Protein AF-A0A1Y1Q1U5-F1 (afdb_monomer)

Foldseek 3Di:
DFFWEQDPVQGIKTQFLDDPDDDDDFPLPDPNGFHWDADPQFWIATWIQGPRQGIKTQDDPPKHWGADPVFQWIAIWIATPRPGTDTAADDVVGWIWGFDDPPDPDDPDDDDDDDDDPHGYGDTDDD

Radius of gyration: 13.88 Å; Cα contacts (8 Å, |Δi|>4): 271; chains: 1; bounding box: 37×32×37 Å

Mean predicted aligned error: 9.1 Å

Solvent-accessible surface area (backbone atoms only — not comparable to full-atom values): 7419 Å² total; per-residue (Å²): 67,62,36,40,40,53,42,95,92,54,43,58,32,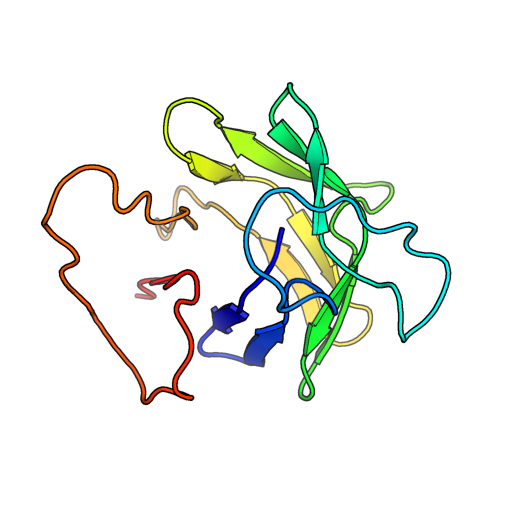36,30,24,64,61,85,82,74,81,93,57,78,55,81,52,82,45,97,80,36,30,10,32,32,66,49,97,84,17,48,36,30,45,31,29,43,20,96,74,46,42,57,31,32,24,55,40,99,91,53,26,27,36,30,41,86,88,76,33,39,30,34,46,27,28,40,20,92,72,74,42,77,44,72,32,45,42,86,77,80,60,38,54,36,42,59,71,70,81,87,56,98,71,85,86,80,82,77,79,90,81,73,100,60,100,43,49,64,39,67,70,68,80,134

pLDDT: mean 74.79, std 19.91, range [25.09, 95.69]

Structure (mmCIF, N/CA/C/O backbone):
data_AF-A0A1Y1Q1U5-F1
#
_entry.id   AF-A0A1Y1Q1U5-F1
#
loop_
_atom_site.group_PDB
_atom_site.id
_atom_site.type_symbol
_atom_site.label_atom_id
_atom_site.label_alt_id
_atom_site.label_comp_id
_atom_site.label_asym_id
_atom_site.label_entity_id
_atom_site.label_seq_id
_atom_site.pdbx_PDB_ins_code
_atom_site.Cartn_x
_atom_site.Cartn_y
_atom_site.Cartn_z
_atom_site.occupancy
_atom_site.B_iso_or_equiv
_atom_site.auth_seq_id
_atom_site.auth_comp_id
_atom_site.auth_asym_id
_atom_site.auth_atom_id
_atom_site.pdbx_PDB_model_num
ATOM 1 N N . MET A 1 1 ? -3.913 0.094 -7.570 1.00 72.06 1 MET A N 1
ATOM 2 C CA . MET A 1 1 ? -4.439 1.190 -6.717 1.00 72.06 1 MET A CA 1
ATOM 3 C C . MET A 1 1 ? -3.742 2.495 -7.077 1.00 72.06 1 MET A C 1
ATOM 5 O O . MET A 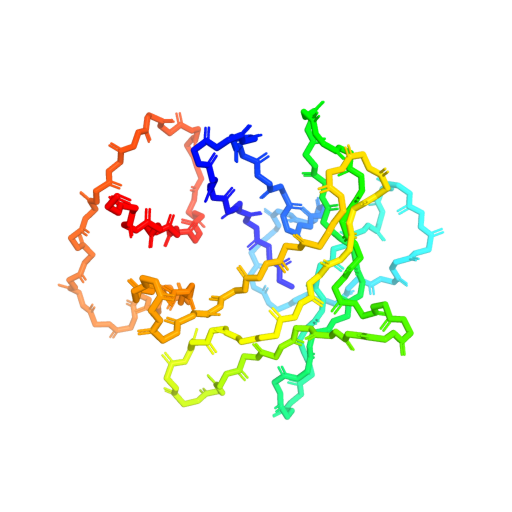1 1 ? -2.547 2.473 -7.302 1.00 72.06 1 MET A O 1
ATOM 9 N N . GLU A 1 2 ? -4.424 3.629 -7.135 1.00 75.25 2 GLU A N 1
ATOM 10 C CA . GLU A 1 2 ? -3.778 4.944 -7.302 1.00 75.25 2 GLU A CA 1
ATOM 11 C C . GLU A 1 2 ? -4.180 5.879 -6.154 1.00 75.25 2 GLU A C 1
ATOM 13 O O . GLU A 1 2 ? -5.089 5.562 -5.385 1.00 75.25 2 GLU A O 1
ATOM 18 N N . GLY A 1 3 ? -3.485 7.007 -6.012 1.00 74.56 3 GLY A N 1
ATOM 19 C CA . GLY A 1 3 ? -3.773 8.010 -4.985 1.00 74.56 3 GLY A CA 1
ATOM 20 C C . GLY A 1 3 ? -2.714 8.107 -3.889 1.00 74.56 3 GLY A C 1
ATOM 21 O O . GLY A 1 3 ? -1.589 7.616 -4.029 1.00 74.56 3 GLY A O 1
ATOM 22 N N . TYR A 1 4 ? -3.082 8.793 -2.809 1.00 74.38 4 TYR A N 1
ATOM 23 C CA . TYR A 1 4 ? -2.202 9.087 -1.685 1.00 74.38 4 TYR A CA 1
ATOM 24 C C . TYR A 1 4 ? -2.833 8.629 -0.368 1.00 74.38 4 TYR A C 1
ATOM 26 O O . TYR A 1 4 ? -4.047 8.556 -0.255 1.00 74.38 4 TYR A O 1
ATOM 34 N N . ALA A 1 5 ? -2.001 8.327 0.619 1.00 75.19 5 ALA A N 1
ATOM 35 C CA . ALA A 1 5 ? -2.365 8.163 2.019 1.00 75.19 5 ALA A CA 1
ATOM 36 C C . ALA A 1 5 ? -1.649 9.240 2.833 1.00 75.19 5 ALA A C 1
ATOM 38 O O . ALA A 1 5 ? -0.559 9.660 2.448 1.00 75.19 5 ALA A O 1
ATOM 39 N N . TRP A 1 6 ? -2.218 9.677 3.951 1.00 70.25 6 TRP A N 1
ATOM 40 C CA . TRP A 1 6 ? -1.541 10.599 4.858 1.00 70.25 6 TRP A CA 1
ATOM 41 C C . TRP A 1 6 ? -1.255 9.931 6.197 1.00 70.25 6 TRP A C 1
ATOM 43 O O . TRP A 1 6 ? -2.053 9.131 6.681 1.00 70.25 6 TRP A O 1
ATOM 53 N N . ALA A 1 7 ? -0.123 10.288 6.794 1.00 67.69 7 ALA A N 1
ATOM 54 C CA . ALA A 1 7 ? 0.163 10.026 8.193 1.00 67.69 7 ALA A CA 1
ATOM 55 C C . ALA A 1 7 ? 0.824 11.247 8.828 1.00 67.69 7 ALA A C 1
ATOM 57 O O . ALA A 1 7 ? 1.694 11.869 8.219 1.00 67.69 7 ALA A O 1
ATOM 58 N N . GLU A 1 8 ? 0.481 11.538 10.080 1.00 67.31 8 GLU A N 1
ATOM 59 C CA . GLU A 1 8 ? 1.034 12.670 10.838 1.00 67.31 8 GLU A CA 1
ATOM 60 C C . GLU A 1 8 ? 2.561 12.688 10.856 1.00 67.31 8 GLU A C 1
ATOM 62 O O . GLU A 1 8 ? 3.188 13.726 10.648 1.00 67.31 8 GLU A O 1
ATOM 67 N N . ASN A 1 9 ? 3.167 11.516 11.030 1.00 67.69 9 ASN A N 1
ATOM 68 C CA . ASN A 1 9 ? 4.601 11.406 11.278 1.00 67.69 9 ASN A CA 1
ATOM 69 C C . ASN A 1 9 ? 5.456 11.461 10.007 1.00 67.69 9 ASN A C 1
ATOM 71 O O . ASN A 1 9 ? 6.658 11.702 10.091 1.00 67.69 9 ASN A O 1
ATOM 75 N N . PHE A 1 10 ? 4.873 11.208 8.833 1.00 71.00 10 PHE A N 1
ATOM 76 C CA . PHE A 1 10 ? 5.634 11.124 7.583 1.00 71.00 10 PHE A CA 1
ATOM 77 C C . PHE A 1 10 ? 4.963 11.777 6.373 1.00 71.00 10 PHE A C 1
ATOM 79 O O . PHE A 1 10 ? 5.524 11.769 5.277 1.00 71.00 10 PHE A O 1
ATOM 86 N N . GLY A 1 11 ? 3.819 12.426 6.566 1.00 76.44 11 GLY A N 1
ATOM 87 C CA . GLY A 1 11 ? 3.092 13.141 5.530 1.00 76.44 11 GLY A CA 1
ATOM 88 C C . GLY A 1 11 ? 2.499 12.211 4.479 1.00 76.44 11 GLY A C 1
ATOM 89 O O . GLY A 1 11 ? 1.983 11.136 4.783 1.00 76.44 11 GLY A O 1
ATOM 90 N N . TRP A 1 12 ? 2.544 12.659 3.225 1.00 79.81 12 TRP A N 1
ATOM 91 C CA . TRP A 1 12 ? 1.928 11.953 2.111 1.00 79.81 12 TRP A CA 1
ATOM 92 C C . TRP A 1 12 ? 2.733 10.722 1.677 1.00 79.81 12 TRP A C 1
ATOM 94 O O . TRP A 1 12 ? 3.956 10.752 1.510 1.00 79.81 12 TRP A O 1
ATOM 104 N N . LEU A 1 13 ? 1.999 9.648 1.427 1.00 83.50 13 LEU A N 1
ATOM 105 C CA . LEU A 1 13 ? 2.447 8.386 0.873 1.00 83.50 13 LEU A CA 1
ATOM 106 C C . LEU A 1 13 ? 1.747 8.173 -0.468 1.00 83.50 13 LEU A C 1
ATOM 108 O O . LEU A 1 13 ? 0.531 8.038 -0.515 1.00 83.50 13 LEU A O 1
ATOM 112 N N . LYS A 1 14 ? 2.502 8.119 -1.560 1.00 87.81 14 LYS A N 1
ATOM 113 C CA . LYS A 1 14 ? 1.994 7.832 -2.901 1.00 87.81 14 LYS A CA 1
ATOM 114 C C . LYS A 1 14 ? 1.827 6.326 -3.086 1.00 87.81 14 LYS A C 1
ATOM 116 O O . LYS A 1 14 ? 2.806 5.582 -3.045 1.00 87.81 14 LYS A O 1
ATOM 121 N N . LEU A 1 15 ? 0.592 5.887 -3.316 1.00 86.38 15 LEU A N 1
ATOM 122 C CA . LEU A 1 15 ? 0.211 4.471 -3.388 1.00 86.38 15 LEU A CA 1
ATOM 123 C C . LEU A 1 15 ? 0.447 3.854 -4.770 1.00 86.38 15 LEU A C 1
ATOM 125 O O . LEU A 1 15 ? 0.316 2.645 -4.933 1.00 86.38 15 LEU A O 1
ATOM 129 N N . GLY A 1 16 ? 0.828 4.659 -5.758 1.00 87.94 16 GLY A N 1
ATOM 130 C CA . GLY A 1 16 ? 1.297 4.161 -7.038 1.00 87.94 16 GLY A CA 1
ATOM 131 C C . GLY A 1 16 ? 1.615 5.258 -8.042 1.00 87.94 16 GLY A C 1
ATOM 132 O O . GLY A 1 16 ? 1.276 6.426 -7.859 1.00 87.94 16 GLY A O 1
ATOM 133 N N . SER A 1 17 ? 2.341 4.871 -9.081 1.00 86.44 17 SER A N 1
ATOM 134 C CA . SER A 1 17 ? 2.872 5.742 -10.133 1.00 86.44 17 SER A CA 1
ATOM 135 C C . SER A 1 17 ? 1.832 6.147 -11.180 1.00 86.44 17 SER A C 1
ATOM 137 O O . SER A 1 17 ? 1.985 7.199 -11.801 1.00 86.44 17 SER A O 1
ATOM 139 N N . TYR A 1 18 ? 0.773 5.353 -11.340 1.00 81.69 18 TYR A N 1
ATOM 140 C CA . TYR A 1 18 ? -0.303 5.587 -12.295 1.00 81.69 18 TYR A CA 1
ATOM 141 C C . TYR A 1 18 ? -1.274 6.648 -11.765 1.00 81.69 18 TYR A C 1
ATOM 143 O O . TYR A 1 18 ? -1.572 6.685 -10.572 1.00 81.69 18 TYR A O 1
ATOM 151 N N . THR A 1 19 ? -1.732 7.529 -12.654 1.00 76.69 19 THR A N 1
ATOM 152 C CA . THR A 1 19 ? -2.667 8.626 -12.340 1.00 76.69 19 THR A CA 1
ATOM 153 C C . THR A 1 19 ? -3.783 8.744 -13.380 1.00 76.69 19 THR A C 1
ATOM 155 O O . THR A 1 19 ? -4.324 9.827 -13.595 1.00 76.69 19 THR A O 1
ATOM 158 N N . GLY A 1 20 ? -4.034 7.671 -14.133 1.00 70.06 20 GLY A N 1
ATOM 159 C CA . GLY A 1 20 ? -4.928 7.692 -15.289 1.00 70.06 20 GLY A CA 1
ATOM 160 C C . GLY A 1 20 ? -6.394 7.429 -14.957 1.00 70.06 20 GLY A C 1
ATOM 161 O O . GLY A 1 20 ? -7.223 7.531 -15.861 1.00 70.06 20 GLY A O 1
ATOM 162 N N . GLY A 1 21 ? -6.734 7.118 -13.702 1.00 67.50 21 GLY A N 1
ATOM 163 C CA . GLY A 1 21 ? -8.088 6.700 -13.362 1.00 67.50 21 GLY A CA 1
ATOM 164 C C . GLY A 1 21 ? -8.329 5.214 -13.628 1.00 67.50 21 GLY A C 1
ATOM 165 O O . GLY A 1 21 ? -7.795 4.620 -14.563 1.00 67.50 21 GLY A O 1
ATOM 166 N N . GLY A 1 22 ? -9.219 4.611 -12.844 1.00 66.12 22 GLY A N 1
ATOM 167 C CA . GLY A 1 22 ? -9.739 3.270 -13.114 1.00 66.12 22 GLY A CA 1
ATOM 168 C C . GLY A 1 22 ? -8.840 2.125 -12.646 1.00 66.12 22 GLY A C 1
ATOM 169 O O . GLY A 1 22 ? -7.950 2.285 -11.811 1.00 66.12 22 GLY A O 1
ATOM 170 N N . ASN A 1 23 ? -9.143 0.917 -13.127 1.00 70.62 23 ASN A N 1
ATOM 171 C CA . ASN A 1 23 ? -8.493 -0.289 -12.630 1.00 70.62 23 ASN A CA 1
ATOM 172 C C . ASN A 1 23 ? -7.099 -0.445 -13.249 1.00 70.62 23 ASN A C 1
ATOM 174 O O . ASN A 1 23 ? -6.961 -0.526 -14.469 1.00 70.62 23 ASN A O 1
ATOM 178 N N . HIS A 1 24 ? -6.076 -0.523 -12.402 1.00 79.88 24 HIS A N 1
ATOM 179 C CA . HIS A 1 24 ? -4.686 -0.642 -12.826 1.00 7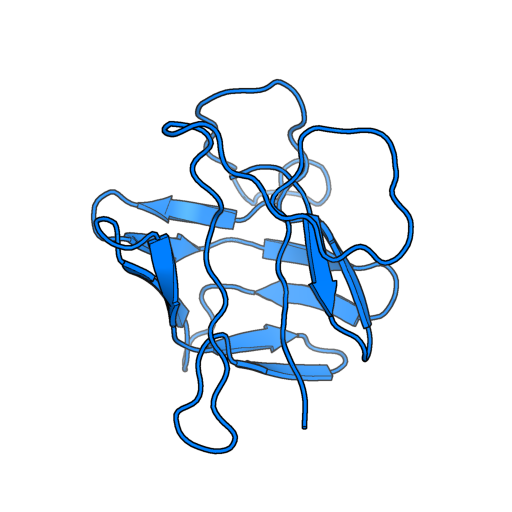9.88 24 HIS A CA 1
ATOM 180 C C . HIS A 1 24 ? -3.913 -1.606 -11.923 1.00 79.88 24 HIS A C 1
ATOM 182 O O . HIS A 1 24 ? -4.067 -1.582 -10.694 1.00 79.88 24 HIS A O 1
ATOM 188 N N . THR A 1 25 ? -3.053 -2.416 -12.543 1.00 87.31 25 THR A N 1
ATOM 189 C CA . THR A 1 25 ? -2.141 -3.350 -11.879 1.00 87.31 25 THR A CA 1
ATOM 190 C C . THR A 1 25 ? -0.708 -2.996 -12.250 1.00 87.31 25 THR A C 1
ATOM 192 O O . THR A 1 25 ? -0.359 -2.990 -13.427 1.00 87.31 25 THR A O 1
ATOM 195 N N . TYR A 1 26 ? 0.112 -2.737 -11.239 1.00 91.12 26 TYR A N 1
ATOM 196 C CA . TYR A 1 26 ? 1.521 -2.395 -11.399 1.00 91.12 26 TYR A CA 1
ATOM 197 C C . TYR A 1 26 ? 2.370 -3.637 -11.591 1.00 91.12 26 TYR A C 1
ATOM 199 O O . TYR A 1 26 ? 2.198 -4.623 -10.862 1.00 91.12 26 TYR A O 1
ATOM 207 N N . GLY A 1 27 ? 3.349 -3.553 -12.490 1.00 91.75 27 GLY A N 1
ATOM 208 C CA . GLY A 1 27 ? 4.366 -4.590 -12.623 1.00 91.75 27 GLY A CA 1
ATOM 209 C C . GLY A 1 27 ? 5.310 -4.625 -11.420 1.00 91.75 27 GLY A C 1
ATOM 210 O O . GLY A 1 27 ? 5.839 -5.688 -11.104 1.00 91.75 27 GLY A O 1
ATOM 211 N N . ASN A 1 28 ? 5.488 -3.496 -10.717 1.00 91.88 28 ASN A N 1
ATOM 212 C CA . ASN A 1 28 ? 6.459 -3.341 -9.624 1.00 91.88 28 ASN A CA 1
ATOM 213 C C . ASN A 1 28 ? 7.881 -3.740 -10.057 1.00 91.88 28 ASN A C 1
ATOM 215 O O . ASN A 1 28 ? 8.636 -4.345 -9.299 1.00 91.88 28 ASN A O 1
ATOM 219 N N . THR A 1 29 ? 8.239 -3.404 -11.300 1.00 89.00 29 THR A N 1
ATOM 220 C CA . THR A 1 29 ? 9.533 -3.758 -11.909 1.00 89.00 29 THR A CA 1
ATOM 221 C C . THR A 1 29 ? 10.546 -2.613 -11.895 1.00 89.00 29 THR A C 1
ATOM 223 O O . THR A 1 29 ? 11.732 -2.836 -12.135 1.00 89.00 29 THR A O 1
ATOM 226 N N . SER A 1 30 ? 10.106 -1.378 -11.624 1.00 88.69 30 SER A N 1
ATOM 227 C CA . SER A 1 30 ? 10.965 -0.191 -11.627 1.00 88.69 30 SER A CA 1
ATOM 228 C C . SER A 1 30 ? 10.387 0.954 -10.790 1.00 88.69 30 SER A C 1
ATOM 230 O O . SER A 1 30 ? 9.208 0.958 -10.441 1.00 88.69 30 SER A O 1
ATOM 232 N N . ALA A 1 31 ? 11.197 1.987 -10.539 1.00 85.31 31 ALA A N 1
ATOM 233 C CA . ALA A 1 31 ? 10.772 3.205 -9.840 1.00 85.31 31 ALA A CA 1
ATOM 234 C C . ALA A 1 31 ? 9.757 4.067 -10.623 1.00 85.31 31 ALA A C 1
ATOM 236 O O . ALA A 1 31 ? 9.231 5.036 -10.079 1.00 85.31 31 ALA A O 1
ATOM 237 N N . THR A 1 32 ? 9.473 3.740 -11.885 1.00 87.56 32 THR A N 1
ATOM 238 C CA . THR A 1 32 ? 8.443 4.399 -12.709 1.00 87.56 32 THR A CA 1
ATOM 239 C C . THR A 1 32 ? 7.191 3.542 -12.904 1.00 87.56 32 THR A C 1
ATOM 241 O O . THR A 1 32 ? 6.215 4.026 -13.460 1.00 87.56 32 THR A O 1
ATOM 244 N N . ASP A 1 33 ? 7.221 2.290 -12.444 1.00 89.50 33 ASP A N 1
ATOM 245 C CA . ASP A 1 33 ? 6.121 1.319 -12.471 1.00 89.50 33 ASP A CA 1
ATOM 246 C C . ASP A 1 33 ? 6.016 0.672 -11.083 1.00 89.50 33 ASP A C 1
ATOM 248 O O . ASP A 1 33 ? 6.217 -0.527 -10.900 1.00 89.50 33 ASP A O 1
ATOM 252 N N . TYR A 1 34 ? 5.789 1.510 -10.072 1.00 92.94 34 TYR A N 1
ATOM 253 C CA . TYR A 1 34 ? 5.521 1.069 -8.707 1.00 92.94 34 TYR A CA 1
ATOM 254 C C . TYR A 1 34 ? 4.074 1.339 -8.340 1.00 92.94 34 TYR A C 1
ATOM 256 O O . TYR A 1 34 ? 3.470 2.312 -8.805 1.00 92.94 34 TYR A O 1
ATOM 264 N N . GLY A 1 35 ? 3.565 0.529 -7.426 1.00 91.88 35 GLY A N 1
ATOM 265 C CA . GLY A 1 35 ? 2.337 0.828 -6.722 1.00 91.88 35 GLY A CA 1
ATOM 266 C C . GLY A 1 35 ? 1.773 -0.378 -5.999 1.00 91.88 35 GLY A C 1
ATOM 267 O O . GLY A 1 35 ? 2.194 -1.523 -6.195 1.00 91.88 35 GLY A O 1
ATOM 268 N N . VAL A 1 36 ? 0.781 -0.102 -5.164 1.00 91.38 36 VAL A N 1
ATOM 269 C CA . VAL A 1 36 ? 0.078 -1.115 -4.396 1.00 91.38 36 VAL A CA 1
ATOM 270 C C . VAL A 1 36 ? -0.970 -1.782 -5.285 1.00 91.38 36 VAL A C 1
ATOM 272 O O . VAL A 1 36 ? -1.869 -1.144 -5.850 1.00 91.38 36 VAL A O 1
ATOM 275 N N . ASN A 1 37 ? -0.847 -3.096 -5.408 1.00 91.44 37 ASN A N 1
ATOM 276 C CA . ASN A 1 37 ? -1.819 -3.973 -6.041 1.00 91.44 37 ASN A CA 1
ATOM 277 C C . ASN A 1 37 ? -2.686 -4.616 -4.964 1.00 91.44 37 ASN A C 1
ATOM 279 O O . ASN A 1 37 ? -2.160 -5.008 -3.927 1.00 91.44 37 ASN A O 1
ATOM 283 N N . ILE A 1 38 ? -3.982 -4.758 -5.236 1.00 89.00 38 ILE A N 1
ATOM 284 C CA . ILE A 1 38 ? -4.924 -5.497 -4.392 1.00 89.00 38 ILE A CA 1
ATOM 285 C C . ILE A 1 38 ? -5.474 -6.647 -5.236 1.00 89.00 38 ILE A C 1
ATOM 287 O O . ILE A 1 38 ? -5.945 -6.408 -6.350 1.00 89.00 38 ILE A O 1
ATOM 291 N N . ASP A 1 39 ? -5.383 -7.880 -4.741 1.00 89.44 39 ASP A N 1
ATOM 292 C CA . ASP A 1 39 ? -6.000 -9.035 -5.399 1.00 89.44 39 ASP A CA 1
ATOM 293 C C . ASP A 1 39 ? -7.495 -9.178 -5.053 1.00 89.44 39 ASP A C 1
ATOM 295 O O . ASP A 1 39 ? -8.033 -8.476 -4.199 1.00 89.44 39 ASP A O 1
ATOM 299 N N . ALA A 1 40 ? -8.194 -10.109 -5.707 1.00 87.88 40 ALA A N 1
ATOM 300 C CA . ALA A 1 40 ? -9.628 -10.318 -5.481 1.00 87.88 40 ALA A CA 1
ATOM 301 C C . ALA A 1 4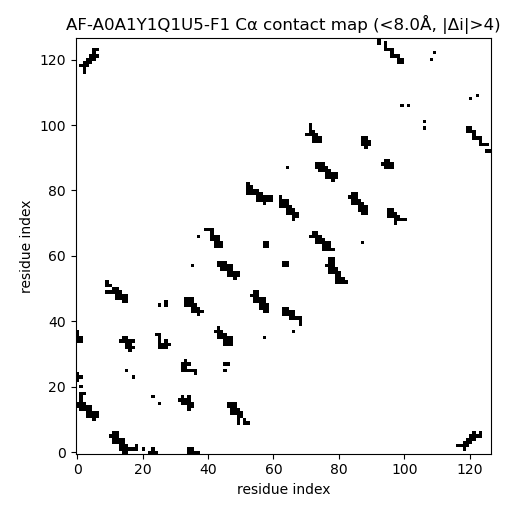0 ? -9.986 -10.780 -4.051 1.00 87.88 40 ALA A C 1
ATOM 303 O O . ALA A 1 40 ? -11.147 -10.700 -3.660 1.00 87.88 40 ALA A O 1
ATOM 304 N N . SER A 1 41 ? -9.010 -11.273 -3.283 1.00 88.75 41 SER A N 1
ATOM 305 C CA . SER A 1 41 ? -9.182 -11.664 -1.878 1.00 88.75 41 SER A CA 1
ATOM 306 C C . SER A 1 41 ? -8.845 -10.525 -0.911 1.00 88.75 41 SER A C 1
ATOM 308 O O . SER A 1 41 ? -8.975 -10.701 0.297 1.00 88.75 41 SER A O 1
ATOM 310 N N . GLY A 1 42 ? -8.418 -9.370 -1.428 1.00 89.62 42 GLY A N 1
ATOM 311 C CA . GLY A 1 42 ? -8.027 -8.223 -0.627 1.00 89.62 42 GLY A CA 1
ATOM 312 C C . GLY A 1 42 ? -6.567 -8.234 -0.180 1.00 89.62 42 GLY A C 1
ATOM 313 O O . GLY A 1 42 ? -6.194 -7.403 0.639 1.00 89.62 42 GLY A O 1
ATOM 314 N N . ASN A 1 43 ? -5.705 -9.124 -0.680 1.00 93.31 43 ASN A N 1
ATOM 315 C CA . ASN A 1 43 ? -4.290 -9.077 -0.304 1.00 93.31 43 ASN A CA 1
ATOM 316 C C . ASN A 1 43 ? -3.575 -7.949 -1.049 1.00 93.31 43 ASN A C 1
ATOM 318 O O . ASN A 1 43 ? -3.645 -7.864 -2.280 1.00 93.31 43 ASN A O 1
ATOM 322 N N . CYS A 1 44 ? -2.831 -7.126 -0.311 1.00 93.44 44 CYS A N 1
ATOM 323 C CA . CYS A 1 44 ? -2.008 -6.077 -0.890 1.00 93.44 44 CYS A CA 1
ATOM 324 C C . CYS A 1 44 ? -0.616 -6.604 -1.270 1.00 93.44 44 CYS A C 1
ATOM 326 O O . CYS A 1 44 ? -0.058 -7.516 -0.658 1.00 93.44 44 CYS A O 1
ATOM 328 N N . SER A 1 45 ? -0.024 -6.008 -2.299 1.00 94.75 45 SER A N 1
ATOM 329 C CA . SER A 1 45 ? 1.350 -6.274 -2.731 1.00 94.75 45 SER A CA 1
ATOM 330 C C . SER A 1 45 ? 1.948 -5.067 -3.442 1.00 94.75 45 SER A C 1
ATOM 332 O O . SER A 1 45 ? 1.228 -4.136 -3.788 1.00 94.75 45 SER A O 1
ATOM 334 N N . GLY A 1 46 ? 3.260 -5.090 -3.673 1.00 94.81 46 GLY A N 1
ATOM 335 C CA . GLY A 1 46 ? 3.973 -3.991 -4.314 1.00 94.81 46 GLY A CA 1
ATOM 336 C C . GLY A 1 46 ? 4.417 -2.922 -3.324 1.00 94.81 46 GLY A C 1
ATOM 337 O O . GLY A 1 46 ? 4.552 -3.182 -2.122 1.00 94.81 46 GLY A O 1
ATOM 338 N N . TYR A 1 47 ? 4.675 -1.729 -3.854 1.00 94.06 47 TYR A N 1
ATOM 339 C CA . TYR A 1 47 ? 5.356 -0.672 -3.118 1.00 94.06 47 TYR A CA 1
ATOM 340 C C . TYR A 1 47 ? 4.627 0.660 -3.202 1.00 94.06 47 TYR A C 1
ATOM 342 O O . TYR A 1 47 ? 4.121 1.043 -4.254 1.00 94.06 47 TYR A O 1
ATOM 350 N N . ALA A 1 48 ? 4.649 1.396 -2.100 1.00 91.44 48 ALA A N 1
ATOM 351 C CA . ALA A 1 48 ? 4.295 2.806 -2.059 1.00 91.44 48 ALA A CA 1
ATOM 352 C C . ALA A 1 48 ? 5.548 3.653 -1.786 1.00 91.44 48 ALA A C 1
ATOM 354 O O . ALA A 1 48 ? 6.568 3.137 -1.323 1.00 91.44 48 ALA A O 1
ATOM 355 N N . TRP A 1 49 ? 5.474 4.950 -2.076 1.00 91.06 49 TRP A N 1
ATOM 356 C CA . TRP A 1 49 ? 6.599 5.874 -1.938 1.00 91.06 49 TRP A CA 1
ATOM 357 C C . TRP A 1 49 ? 6.220 7.136 -1.168 1.00 91.06 49 TRP A C 1
ATOM 359 O O . TRP A 1 49 ? 5.228 7.788 -1.484 1.00 91.06 49 TRP A O 1
ATOM 369 N N . SER A 1 50 ? 7.051 7.539 -0.214 1.00 88.12 50 SER A N 1
ATOM 370 C CA . SER A 1 50 ? 6.988 8.859 0.413 1.00 88.12 50 SER A CA 1
ATOM 371 C C . SER A 1 50 ? 8.336 9.559 0.289 1.00 88.12 50 SER A C 1
ATOM 373 O O . SER A 1 50 ? 9.381 8.934 0.451 1.00 88.12 50 SER A O 1
ATOM 375 N N . SER A 1 51 ? 8.333 10.875 0.073 1.00 87.69 51 SER A N 1
ATOM 376 C CA . SER A 1 51 ? 9.566 11.673 0.094 1.00 87.69 51 SER A CA 1
ATOM 377 C C . SER A 1 51 ? 10.263 11.668 1.455 1.00 87.69 51 SER A C 1
ATOM 379 O O . SER A 1 51 ? 11.465 11.899 1.515 1.00 87.69 51 SER A O 1
ATOM 381 N N . ASN A 1 52 ? 9.516 11.414 2.534 1.00 84.12 52 ASN A N 1
ATOM 382 C CA . ASN A 1 52 ? 10.021 11.515 3.902 1.00 84.12 52 ASN A CA 1
ATOM 383 C C . ASN A 1 52 ? 10.527 10.173 4.440 1.00 84.12 52 ASN A C 1
ATOM 385 O O . ASN A 1 52 ? 11.448 10.150 5.250 1.00 84.12 52 ASN A O 1
ATOM 389 N N . VAL A 1 53 ? 9.933 9.058 3.998 1.00 85.06 53 VAL A N 1
ATOM 390 C CA . VAL A 1 53 ? 10.248 7.711 4.519 1.00 85.06 53 VAL A CA 1
ATOM 391 C C . VAL A 1 53 ? 10.657 6.710 3.443 1.00 85.06 53 VAL A C 1
ATOM 393 O O . VAL A 1 53 ? 11.013 5.578 3.750 1.00 85.06 53 VAL A O 1
ATOM 396 N N . GLY A 1 54 ? 10.692 7.126 2.182 1.00 91.81 54 GLY A N 1
ATOM 397 C CA . GLY A 1 54 ? 11.131 6.297 1.071 1.00 91.81 54 GLY A CA 1
ATOM 398 C C . GLY A 1 54 ? 10.128 5.207 0.693 1.00 91.81 54 GLY A C 1
ATOM 399 O O . GLY A 1 54 ? 8.913 5.421 0.720 1.00 91.81 54 GLY A O 1
ATOM 400 N N . TRP A 1 55 ? 10.656 4.049 0.291 1.00 93.56 55 TRP A N 1
ATOM 401 C CA . TRP A 1 55 ? 9.863 2.907 -0.157 1.00 93.56 55 TRP A CA 1
ATOM 402 C C . TRP A 1 55 ? 9.189 2.196 1.011 1.00 93.56 55 TRP A C 1
ATOM 404 O O . TRP A 1 55 ? 9.781 1.986 2.071 1.00 93.56 55 TRP A O 1
ATOM 414 N N . ILE A 1 56 ? 7.948 1.782 0.775 1.00 92.75 56 ILE A N 1
ATOM 415 C CA . ILE A 1 56 ? 7.127 1.042 1.725 1.00 92.75 56 ILE A CA 1
ATOM 416 C C . ILE A 1 56 ? 6.637 -0.222 1.030 1.00 92.75 56 ILE A C 1
ATOM 418 O O . ILE A 1 56 ? 5.909 -0.145 0.043 1.00 92.75 56 ILE A O 1
ATOM 422 N N . ASN A 1 57 ? 7.048 -1.381 1.534 1.00 94.62 57 ASN A N 1
ATOM 423 C CA . ASN A 1 57 ? 6.666 -2.694 1.031 1.00 94.62 57 ASN A CA 1
ATOM 424 C C . ASN A 1 57 ? 5.364 -3.159 1.696 1.00 94.62 57 ASN A C 1
ATOM 426 O O . ASN A 1 57 ? 5.324 -3.338 2.914 1.00 94.62 57 ASN A O 1
ATOM 430 N N . PHE A 1 58 ? 4.323 -3.400 0.895 1.00 94.50 58 PHE A N 1
ATOM 431 C CA . PHE A 1 58 ? 3.004 -3.848 1.363 1.00 94.50 58 PHE A CA 1
ATOM 432 C C . PHE A 1 58 ? 2.889 -5.372 1.525 1.00 94.50 58 PHE A C 1
ATOM 434 O O . PHE A 1 58 ? 1.892 -5.855 2.058 1.00 94.50 58 PHE A O 1
ATOM 441 N N . LYS A 1 59 ? 3.903 -6.134 1.092 1.00 95.69 59 LYS A N 1
ATOM 442 C CA . LYS A 1 59 ? 4.004 -7.589 1.272 1.00 95.69 59 LYS A CA 1
ATOM 443 C C . LYS A 1 59 ? 5.422 -8.009 1.703 1.00 95.69 59 LYS A C 1
ATOM 445 O O . LYS A 1 59 ? 6.127 -8.687 0.950 1.00 95.69 59 LYS A O 1
ATOM 450 N N . PRO A 1 60 ? 5.887 -7.585 2.892 1.00 93.88 60 PRO A N 1
ATOM 451 C CA . PRO A 1 60 ? 7.146 -8.060 3.456 1.00 93.88 60 PRO A CA 1
ATOM 452 C C . PRO A 1 60 ? 7.016 -9.510 3.949 1.00 93.88 60 PRO A C 1
ATOM 454 O O . PRO A 1 60 ? 5.920 -9.978 4.240 1.00 93.88 60 PRO A O 1
ATOM 457 N N . SER A 1 61 ? 8.136 -10.220 4.105 1.00 90.81 61 SER A N 1
ATOM 458 C CA . SER A 1 61 ? 8.137 -11.654 4.448 1.00 90.81 61 SER A CA 1
ATOM 459 C C . SER A 1 61 ? 7.456 -12.006 5.778 1.00 90.81 61 SER A C 1
ATOM 461 O O . SER A 1 61 ? 6.954 -13.113 5.917 1.00 90.81 61 SER A O 1
ATOM 463 N N . ASN A 1 62 ? 7.443 -11.082 6.744 1.00 87.88 62 ASN A N 1
ATOM 464 C CA . ASN A 1 62 ? 6.873 -11.282 8.086 1.00 87.88 62 ASN A CA 1
ATOM 465 C C . ASN A 1 62 ? 5.701 -10.332 8.369 1.00 87.88 62 ASN A C 1
ATOM 467 O O . ASN A 1 62 ? 5.468 -9.941 9.508 1.00 87.88 62 ASN A O 1
ATOM 471 N N . GLY A 1 63 ? 5.006 -9.907 7.321 1.00 90.75 63 GLY A N 1
ATOM 472 C CA . GLY A 1 63 ? 3.858 -9.027 7.433 1.00 90.75 63 GLY A CA 1
ATOM 473 C C . GLY A 1 63 ? 2.994 -9.154 6.193 1.00 90.75 63 GLY A C 1
ATOM 474 O O . GLY A 1 63 ? 2.884 -10.224 5.598 1.00 90.75 63 GLY A O 1
ATOM 475 N N . GLY A 1 64 ? 2.394 -8.046 5.799 1.00 94.00 64 GLY A N 1
ATOM 476 C CA . GLY A 1 64 ? 1.447 -8.008 4.705 1.00 94.00 64 GLY A CA 1
ATOM 477 C C . GLY A 1 64 ? 0.262 -7.158 5.097 1.00 94.00 64 GLY A C 1
ATOM 478 O O . GLY A 1 64 ? -0.238 -7.250 6.217 1.00 94.00 64 GLY A O 1
ATOM 479 N N . VAL A 1 65 ? -0.160 -6.325 4.160 1.00 93.31 65 VAL A N 1
ATOM 480 C CA . VAL A 1 65 ? -1.377 -5.541 4.296 1.00 93.31 65 VAL A CA 1
ATOM 481 C C . VAL A 1 65 ? -2.502 -6.277 3.578 1.00 93.31 65 VAL A C 1
ATOM 483 O O . VAL A 1 65 ? -2.305 -6.843 2.500 1.00 93.31 65 VAL A O 1
ATOM 486 N N . THR A 1 66 ? -3.687 -6.260 4.166 1.00 93.75 66 THR A N 1
ATOM 487 C CA . THR A 1 66 ? -4.916 -6.725 3.523 1.00 93.75 66 THR A CA 1
ATOM 488 C C . THR A 1 66 ? -5.952 -5.619 3.554 1.00 93.75 66 THR A C 1
ATOM 490 O O . THR A 1 66 ? -5.850 -4.691 4.353 1.00 93.75 66 THR A O 1
ATOM 493 N N . VAL A 1 67 ? -6.935 -5.703 2.670 1.00 89.69 67 VAL A N 1
ATOM 494 C CA . VAL A 1 67 ? -8.131 -4.876 2.681 1.00 89.69 67 VAL A CA 1
ATOM 495 C C . VAL A 1 67 ? -9.345 -5.788 2.691 1.00 89.69 67 VAL A C 1
ATOM 497 O O . VAL A 1 67 ? -9.445 -6.726 1.906 1.00 89.69 67 VAL A O 1
ATOM 500 N N . ASN A 1 68 ? -10.294 -5.518 3.574 1.00 87.31 68 ASN A N 1
ATOM 501 C CA . ASN A 1 68 ? -11.578 -6.191 3.548 1.00 87.31 68 ASN A CA 1
ATOM 502 C C . ASN A 1 68 ? -12.353 -5.697 2.312 1.00 87.31 68 ASN A C 1
ATOM 504 O O . ASN A 1 68 ? -12.683 -4.515 2.254 1.00 87.31 68 ASN A O 1
ATOM 508 N N . PRO A 1 69 ? -12.677 -6.552 1.327 1.00 81.25 69 PRO A N 1
ATOM 509 C CA . PRO A 1 69 ? -13.326 -6.108 0.091 1.00 81.25 69 PRO A CA 1
ATOM 510 C C . PRO A 1 69 ? -14.765 -5.610 0.304 1.00 81.25 69 PRO A C 1
ATOM 512 O O . PRO A 1 69 ? -15.309 -4.925 -0.558 1.00 81.25 69 PRO A O 1
ATOM 515 N N . THR A 1 70 ? -15.385 -5.940 1.441 1.00 82.88 70 THR A N 1
ATOM 516 C CA . THR A 1 70 ? -16.745 -5.515 1.795 1.00 82.88 70 THR A CA 1
ATOM 517 C C . THR A 1 70 ? -16.744 -4.172 2.515 1.00 82.88 70 THR A C 1
ATOM 519 O O . THR A 1 70 ? -17.569 -3.313 2.215 1.00 82.88 70 THR A O 1
ATOM 522 N N . THR A 1 71 ? -15.850 -3.990 3.492 1.00 80.12 71 THR A N 1
ATOM 523 C CA . THR A 1 71 ? -15.809 -2.764 4.308 1.00 80.12 71 THR A CA 1
ATOM 524 C C . THR A 1 71 ? -14.799 -1.746 3.797 1.00 80.12 71 THR A C 1
ATOM 526 O O . THR A 1 71 ? -14.885 -0.579 4.149 1.00 80.12 71 THR A O 1
ATOM 529 N N . GLY A 1 72 ? -13.833 -2.155 2.983 1.00 80.44 72 GLY A N 1
ATOM 530 C CA . GLY A 1 72 ? -12.715 -1.332 2.533 1.00 80.44 72 GLY A CA 1
ATOM 531 C C . GLY A 1 72 ? -11.678 -1.012 3.607 1.00 80.44 72 GLY A C 1
ATOM 532 O O . GLY A 1 72 ? -10.813 -0.169 3.374 1.00 80.44 72 GLY A O 1
ATOM 533 N N . GLN A 1 73 ? -11.772 -1.647 4.779 1.00 85.00 73 GLN A N 1
ATOM 534 C CA . GLN A 1 73 ? -10.839 -1.460 5.889 1.00 85.00 73 GLN A CA 1
ATOM 535 C C . GLN A 1 73 ? -9.545 -2.220 5.635 1.00 85.00 73 GLN A C 1
ATOM 537 O O . GLN A 1 73 ? -9.578 -3.389 5.255 1.00 85.00 73 GLN A O 1
ATOM 542 N N . PHE A 1 74 ? -8.422 -1.557 5.866 1.00 87.62 74 PHE A N 1
ATOM 543 C CA . PHE A 1 74 ? -7.096 -2.136 5.788 1.00 87.62 74 PHE A CA 1
ATOM 544 C C . PHE A 1 74 ? -6.678 -2.699 7.143 1.00 87.62 74 PHE A C 1
ATOM 546 O O . PHE A 1 74 ? -7.024 -2.147 8.184 1.00 87.62 74 PHE A O 1
ATOM 553 N N . ASP A 1 75 ? -5.890 -3.765 7.106 1.00 90.12 75 ASP A N 1
ATOM 554 C CA . ASP A 1 75 ? -5.298 -4.414 8.273 1.00 90.12 75 ASP A CA 1
ATOM 555 C C . ASP A 1 75 ? -3.885 -4.911 7.927 1.00 90.12 75 ASP A C 1
ATOM 557 O O . ASP A 1 75 ? -3.519 -5.036 6.753 1.00 90.12 75 ASP A O 1
ATOM 561 N N . GLY A 1 76 ? -3.090 -5.211 8.948 1.00 91.25 76 GLY A N 1
ATOM 562 C CA . GLY A 1 76 ? -1.757 -5.771 8.837 1.00 91.25 76 GLY A CA 1
ATOM 563 C C . GLY A 1 76 ? -0.652 -4.725 8.737 1.00 91.25 76 GLY A C 1
ATOM 564 O O . GLY A 1 76 ? -0.842 -3.532 8.997 1.00 91.25 76 GLY A O 1
ATOM 565 N N . TYR A 1 77 ? 0.543 -5.204 8.394 1.00 89.75 77 TYR A N 1
ATOM 566 C CA . TYR A 1 77 ? 1.783 -4.448 8.529 1.00 89.75 77 TYR A CA 1
ATOM 567 C C . TYR A 1 77 ? 2.525 -4.312 7.201 1.00 89.75 77 TYR A C 1
ATOM 569 O O . TYR A 1 77 ? 2.843 -5.309 6.546 1.00 89.75 77 TYR A O 1
ATOM 577 N N . ALA A 1 78 ? 2.880 -3.079 6.853 1.00 91.56 78 ALA A N 1
ATOM 578 C CA . ALA A 1 78 ? 3.853 -2.770 5.814 1.00 91.56 78 ALA A CA 1
ATOM 579 C C . ALA A 1 78 ? 5.230 -2.492 6.431 1.00 91.56 78 ALA A C 1
ATOM 581 O O . ALA A 1 78 ? 5.348 -2.175 7.615 1.00 91.56 78 ALA A O 1
ATOM 582 N N . TRP A 1 79 ? 6.278 -2.589 5.618 1.00 92.19 79 TRP A N 1
ATOM 583 C CA . TRP A 1 79 ? 7.652 -2.337 6.048 1.00 92.19 79 TRP A CA 1
ATOM 584 C C . TRP A 1 79 ? 8.277 -1.189 5.263 1.00 92.19 79 TRP A C 1
ATOM 586 O O . TRP A 1 79 ? 8.257 -1.198 4.033 1.00 92.19 79 TRP A O 1
ATOM 596 N N . SER A 1 80 ? 8.887 -0.245 5.970 1.00 89.69 80 SER A N 1
ATOM 597 C CA . SER A 1 80 ? 9.801 0.750 5.414 1.00 89.69 80 SER A CA 1
ATOM 598 C C . SER A 1 80 ? 11.190 0.544 6.001 1.00 89.69 80 SER A C 1
ATOM 600 O O . SER A 1 80 ? 11.338 0.361 7.206 1.00 89.69 80 SER A O 1
ATOM 602 N N . GLU A 1 81 ? 12.225 0.648 5.174 1.00 87.81 81 GLU A N 1
ATOM 603 C CA . GLU A 1 81 ? 13.611 0.588 5.656 1.00 87.81 81 GLU A CA 1
ATOM 604 C C . GLU A 1 81 ? 13.978 1.782 6.551 1.00 87.81 81 GLU A C 1
ATOM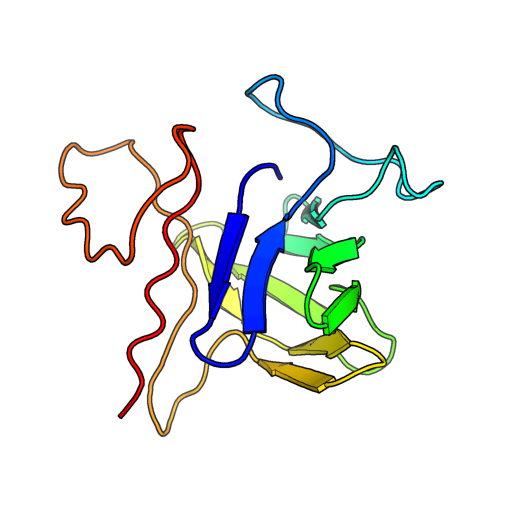 606 O O . GLU A 1 81 ? 14.846 1.654 7.410 1.00 87.81 81 GLU A O 1
ATOM 611 N N . ASN A 1 82 ? 13.293 2.920 6.393 1.00 85.94 82 ASN A N 1
ATOM 612 C CA . ASN A 1 82 ? 13.634 4.160 7.092 1.00 85.94 82 ASN A CA 1
ATOM 613 C C . ASN A 1 82 ? 12.844 4.373 8.389 1.00 85.94 82 ASN A C 1
ATOM 615 O O . ASN A 1 82 ? 13.321 5.082 9.272 1.00 85.94 82 ASN A O 1
ATOM 619 N N . VAL A 1 83 ? 11.642 3.796 8.511 1.00 83.56 83 VAL A N 1
ATOM 620 C CA . VAL A 1 83 ? 10.780 3.965 9.705 1.00 83.56 83 VAL A CA 1
ATOM 621 C C . VAL A 1 83 ? 10.307 2.658 10.334 1.00 83.56 83 VAL A C 1
ATOM 623 O O . VAL A 1 83 ? 9.690 2.675 11.395 1.00 83.56 83 VAL A O 1
ATOM 626 N N . GLY A 1 84 ? 10.620 1.518 9.720 1.00 88.12 84 GLY A N 1
ATOM 627 C CA . GLY A 1 84 ? 10.242 0.202 10.214 1.00 88.12 84 GLY A CA 1
ATOM 628 C C . GLY A 1 84 ? 8.798 -0.175 9.890 1.00 88.12 84 GLY A C 1
ATOM 629 O O . GLY A 1 84 ? 8.295 0.081 8.793 1.00 88.12 84 GLY A O 1
ATOM 630 N N . TRP A 1 85 ? 8.150 -0.854 10.839 1.00 87.50 85 TRP A N 1
ATOM 631 C CA . TRP A 1 85 ? 6.803 -1.395 10.671 1.00 87.50 85 TRP A CA 1
ATOM 632 C C . TRP A 1 85 ? 5.736 -0.301 10.711 1.00 87.50 85 TRP A C 1
ATOM 634 O O . TRP A 1 85 ? 5.676 0.496 11.643 1.00 87.50 85 TRP A O 1
ATOM 644 N N . ILE A 1 86 ? 4.851 -0.323 9.718 1.00 85.81 86 ILE A N 1
ATOM 645 C CA . ILE A 1 86 ? 3.694 0.562 9.595 1.00 85.81 86 ILE A CA 1
ATOM 646 C C . ILE A 1 86 ? 2.450 -0.306 9.702 1.00 85.81 86 ILE A C 1
ATOM 648 O O . ILE A 1 86 ? 2.279 -1.233 8.915 1.00 85.81 86 ILE A O 1
ATOM 652 N N . HIS A 1 87 ? 1.595 -0.014 10.673 1.00 85.81 87 HIS A N 1
ATOM 653 C CA . HIS A 1 87 ? 0.404 -0.799 10.973 1.00 85.81 87 HIS A CA 1
ATOM 654 C C . HIS A 1 87 ? -0.850 -0.062 10.488 1.00 85.81 87 HIS A C 1
ATOM 656 O O . HIS A 1 87 ? -0.933 1.159 10.614 1.00 85.81 87 HIS A O 1
ATOM 662 N N . PHE A 1 88 ? -1.794 -0.789 9.887 1.00 84.00 88 PHE A N 1
ATOM 663 C CA . PHE A 1 88 ? -2.949 -0.208 9.181 1.00 84.00 88 PHE A CA 1
ATOM 664 C C . PHE A 1 88 ? -4.265 -0.272 9.967 1.00 84.00 88 PHE A C 1
ATOM 666 O O . PHE A 1 88 ? -5.237 0.403 9.626 1.00 84.00 88 PHE A O 1
ATOM 673 N N . HIS A 1 89 ? -4.282 -1.031 11.052 1.00 82.75 89 HIS A N 1
ATOM 674 C CA . HIS A 1 89 ? -5.399 -1.156 11.974 1.00 82.75 89 HIS A CA 1
ATOM 675 C C . HIS A 1 89 ? -4.826 -1.359 13.365 1.00 82.75 89 HIS A C 1
ATOM 677 O O . HIS A 1 89 ? -3.806 -2.005 13.498 1.00 82.75 89 HIS A O 1
ATOM 683 N N . ASN A 1 90 ? -5.447 -0.857 14.420 1.00 75.88 90 ASN A N 1
ATOM 684 C CA . ASN A 1 90 ? -5.072 -1.248 15.771 1.00 75.88 90 ASN A CA 1
ATOM 685 C C . ASN A 1 90 ? -6.296 -1.192 16.671 1.00 75.88 90 ASN A C 1
ATOM 687 O O . ASN A 1 90 ? -7.149 -0.325 16.500 1.00 75.88 90 ASN A O 1
ATOM 691 N N . ALA A 1 91 ? -6.362 -2.087 17.654 1.00 72.88 91 ALA A N 1
ATOM 692 C CA . ALA A 1 91 ? -7.480 -2.133 18.590 1.00 72.88 91 ALA A CA 1
ATOM 693 C C . ALA A 1 91 ? -7.309 -1.165 19.777 1.00 72.88 91 ALA A C 1
ATOM 695 O O . ALA A 1 91 ? -8.301 -0.720 20.347 1.00 72.88 91 ALA A O 1
ATOM 696 N N . SER A 1 92 ? -6.070 -0.842 20.175 1.00 67.12 92 SER A N 1
ATOM 697 C CA . SER 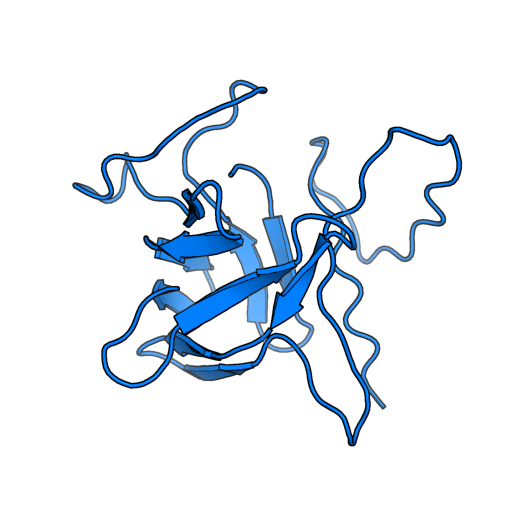A 1 92 ? -5.792 0.063 21.301 1.00 67.12 92 SER A CA 1
ATOM 698 C C . SER A 1 92 ? -4.379 0.670 21.223 1.00 67.12 92 SER A C 1
ATOM 700 O O . SER A 1 92 ? -3.408 -0.086 21.323 1.00 67.12 92 SER A O 1
ATOM 702 N N . PRO A 1 93 ? -4.223 2.003 21.078 1.00 72.69 93 PRO A N 1
ATOM 703 C CA . PRO A 1 93 ? -5.276 2.967 20.738 1.00 72.69 93 PRO A CA 1
ATOM 704 C C . PRO A 1 93 ? -5.935 2.599 19.404 1.00 72.69 93 PRO A C 1
ATOM 706 O O . PRO A 1 93 ? -5.273 2.067 18.510 1.00 72.69 93 PRO A O 1
ATOM 709 N N . ALA A 1 94 ? -7.247 2.806 19.312 1.00 73.88 94 ALA A N 1
ATOM 710 C CA . ALA A 1 94 ? -8.031 2.326 18.185 1.00 73.88 94 ALA A CA 1
ATOM 711 C C . ALA A 1 94 ? -7.861 3.235 16.961 1.00 73.88 94 ALA A C 1
ATOM 713 O O . ALA A 1 94 ? -8.192 4.414 17.029 1.00 73.88 94 ALA A O 1
ATOM 714 N N . TYR A 1 95 ? -7.404 2.677 15.841 1.00 74.38 95 TYR A N 1
ATOM 715 C CA . TYR A 1 95 ? -7.423 3.350 14.538 1.00 74.38 95 TYR A CA 1
ATOM 716 C C . TYR A 1 95 ? -7.633 2.336 13.414 1.00 74.38 95 TYR A C 1
ATOM 718 O O . TYR A 1 95 ? -7.383 1.139 13.570 1.00 74.38 95 TYR A O 1
ATOM 726 N N . THR A 1 96 ? -8.132 2.787 12.266 1.00 77.56 96 THR A N 1
ATOM 727 C CA . THR A 1 96 ? -8.314 1.942 11.078 1.00 77.56 96 THR A CA 1
ATOM 728 C C . THR A 1 96 ? -8.177 2.778 9.817 1.00 77.56 96 THR A C 1
ATOM 730 O O . THR A 1 96 ? -8.827 3.807 9.673 1.00 77.56 96 THR A O 1
ATOM 733 N N . VAL A 1 97 ? -7.352 2.305 8.888 1.00 78.56 97 VAL A N 1
ATOM 734 C CA . VAL A 1 97 ? -7.233 2.846 7.531 1.00 78.56 97 VAL A CA 1
ATOM 735 C C . VAL A 1 97 ? -8.372 2.262 6.686 1.00 78.56 97 VAL A C 1
ATOM 737 O O . VAL A 1 97 ? -8.604 1.059 6.718 1.00 78.56 97 VAL A O 1
ATOM 740 N N . GLN A 1 98 ? -9.088 3.073 5.906 1.00 75.44 98 GLN A N 1
ATOM 741 C CA . GLN A 1 98 ? -10.189 2.608 5.049 1.00 75.44 98 GLN A CA 1
ATOM 742 C C . GLN A 1 98 ? -10.211 3.375 3.728 1.00 75.44 98 GLN A C 1
ATOM 744 O O . GLN A 1 98 ? -10.002 4.586 3.733 1.00 75.44 98 GLN A O 1
ATOM 749 N N . TYR A 1 99 ? -10.507 2.719 2.599 1.00 68.50 99 TYR A N 1
ATOM 750 C CA . TYR A 1 99 ? -10.764 3.481 1.377 1.00 68.50 99 TYR A CA 1
ATOM 751 C C . TYR A 1 99 ? -12.162 4.106 1.347 1.00 68.50 99 TYR A C 1
ATOM 753 O O . TYR A 1 99 ? -13.159 3.456 1.656 1.00 68.50 99 TYR A O 1
ATOM 761 N N . ILE A 1 100 ? -12.249 5.375 0.940 1.00 59.59 100 ILE A N 1
ATOM 762 C CA . ILE A 1 100 ? -13.535 6.053 0.747 1.00 59.59 100 ILE A CA 1
ATOM 763 C C . ILE A 1 100 ? -14.097 5.651 -0.615 1.00 59.59 100 ILE A C 1
ATOM 765 O O . ILE A 1 100 ? -13.628 6.107 -1.657 1.00 59.59 100 ILE A O 1
ATOM 769 N N . SER A 1 101 ? -15.127 4.806 -0.610 1.00 52.50 101 SER A N 1
ATOM 770 C CA . SER A 1 101 ? -15.923 4.525 -1.804 1.00 52.50 101 SER A CA 1
ATOM 771 C C . SER A 1 101 ? -16.936 5.653 -1.998 1.00 52.50 101 SER A C 1
ATOM 773 O O . SER A 1 101 ? -17.891 5.770 -1.234 1.00 52.50 101 SER A O 1
ATOM 775 N N . THR A 1 102 ? -16.781 6.477 -3.034 1.00 52.16 102 THR A N 1
ATOM 776 C CA . THR A 1 102 ? -17.708 7.579 -3.373 1.00 52.16 102 THR A CA 1
ATOM 777 C C . THR A 1 102 ? -19.080 7.115 -3.886 1.00 52.16 102 THR A C 1
ATOM 779 O O . THR A 1 102 ? -19.822 7.893 -4.480 1.00 52.16 102 THR A O 1
ATOM 782 N N . THR A 1 103 ? -19.474 5.862 -3.649 1.00 44.44 103 THR A N 1
ATOM 783 C CA . THR A 1 103 ? -20.734 5.295 -4.155 1.00 44.44 103 THR A CA 1
ATOM 784 C C . THR A 1 103 ? -21.977 5.765 -3.383 1.00 44.44 103 THR A C 1
ATOM 786 O O . THR A 1 103 ? -23.091 5.533 -3.840 1.00 44.44 103 THR A O 1
ATOM 789 N N . THR A 1 104 ? -21.824 6.507 -2.282 1.00 38.44 104 THR A N 1
ATOM 790 C CA . THR A 1 104 ? -22.940 7.171 -1.590 1.00 38.44 104 THR A CA 1
ATOM 791 C C . THR A 1 104 ? -22.476 8.545 -1.121 1.00 38.44 104 THR A C 1
ATOM 793 O O . THR A 1 104 ? -21.493 8.646 -0.394 1.00 38.44 104 THR A O 1
ATOM 796 N N . GLY A 1 105 ? -23.150 9.603 -1.578 1.00 38.75 105 GLY A N 1
ATOM 797 C CA . GLY A 1 105 ? -22.756 11.009 -1.436 1.00 38.75 105 GLY A CA 1
ATOM 798 C C . GLY A 1 105 ? -22.688 11.560 -0.009 1.00 38.75 105 GLY A C 1
ATOM 799 O O . GLY A 1 105 ? -23.471 12.433 0.337 1.00 38.75 105 GLY A O 1
ATOM 800 N N . ASN A 1 106 ? -21.720 11.112 0.787 1.00 40.78 106 ASN A N 1
ATOM 801 C CA . ASN A 1 106 ? -21.277 11.799 1.995 1.00 40.78 106 ASN A CA 1
ATOM 802 C C . ASN A 1 106 ? -19.777 11.548 2.207 1.00 40.78 106 ASN A C 1
ATOM 804 O O . ASN A 1 106 ? -19.373 10.577 2.839 1.00 40.78 106 ASN A O 1
ATOM 808 N N . VAL A 1 107 ? -18.946 12.441 1.664 1.00 45.16 107 VAL A N 1
ATOM 809 C CA . VAL A 1 107 ? -17.534 12.562 2.044 1.00 45.16 107 VAL A CA 1
ATOM 810 C C . VAL A 1 107 ? -17.461 13.692 3.066 1.00 45.16 107 VAL A C 1
ATOM 812 O O . VAL A 1 107 ? -17.419 14.862 2.697 1.00 45.16 107 VAL A O 1
ATOM 815 N N . THR A 1 108 ? -17.500 13.372 4.359 1.00 36.47 108 THR A N 1
ATOM 816 C CA . THR A 1 108 ? -17.104 14.336 5.392 1.00 36.47 108 THR A CA 1
ATOM 817 C C . THR A 1 108 ? -15.582 14.358 5.436 1.00 36.47 108 THR A C 1
ATOM 819 O O . THR A 1 108 ? -14.953 13.498 6.042 1.00 36.47 108 THR A O 1
ATOM 822 N N . SER A 1 109 ? -14.997 15.306 4.707 1.00 40.00 109 SER A N 1
ATOM 823 C CA . SER A 1 109 ? -13.558 15.533 4.618 1.00 40.00 109 SER A CA 1
ATOM 824 C C . SER A 1 109 ? -13.009 16.152 5.910 1.00 40.00 109 SER A C 1
ATOM 826 O O . SER A 1 109 ? -13.341 17.296 6.222 1.00 40.00 109 SER A O 1
ATOM 828 N N . SER A 1 110 ? -12.121 15.458 6.620 1.00 38.06 110 SER A N 1
ATOM 829 C CA . SER A 1 110 ? -11.184 16.080 7.565 1.00 38.06 110 SER A CA 1
ATOM 830 C C . SER A 1 110 ? -9.809 16.196 6.894 1.00 38.06 110 SER A C 1
ATOM 832 O O . SER A 1 110 ? -9.044 15.238 6.821 1.00 38.06 110 SER A O 1
ATOM 834 N N . THR A 1 111 ? -9.507 17.360 6.326 1.00 45.56 111 THR A N 1
ATOM 835 C CA . THR A 1 111 ? -8.230 17.654 5.648 1.00 45.56 111 THR A CA 1
ATOM 836 C C . THR A 1 111 ? -7.170 18.218 6.605 1.00 45.56 111 THR A C 1
ATOM 838 O O . THR A 1 111 ? -7.499 19.128 7.368 1.00 45.56 111 THR A O 1
ATOM 841 N N . PRO A 1 112 ? -5.879 17.887 6.405 1.00 49.50 112 PRO A N 1
ATOM 842 C CA . PRO A 1 112 ? -4.809 18.853 6.142 1.00 49.50 112 PRO A CA 1
ATOM 843 C C . PRO A 1 112 ? -4.649 19.071 4.614 1.00 49.50 112 PRO A C 1
ATOM 845 O O . PRO A 1 112 ? -5.145 18.261 3.829 1.00 49.50 112 PRO A O 1
ATOM 848 N N . PRO A 1 113 ? -4.022 20.175 4.158 1.00 45.44 113 PRO A N 1
ATOM 849 C CA . PRO A 1 113 ? -4.240 20.759 2.826 1.00 45.44 113 PRO A CA 1
ATOM 850 C C . PRO A 1 113 ? -3.802 19.878 1.637 1.00 45.44 113 PRO A C 1
ATOM 852 O O . PRO A 1 113 ? -2.771 19.205 1.677 1.00 45.44 113 PRO A O 1
ATOM 855 N N . LEU A 1 114 ? -4.617 19.929 0.576 1.00 44.06 114 LEU A N 1
ATOM 856 C CA . LEU A 1 114 ? -4.595 19.102 -0.640 1.00 44.06 114 LEU A CA 1
ATOM 857 C C . LEU A 1 114 ? -3.480 19.475 -1.639 1.00 44.06 114 LEU A C 1
ATOM 859 O O . LEU A 1 114 ? -3.138 20.651 -1.764 1.00 44.06 114 LEU A O 1
ATOM 863 N N . PRO A 1 115 ? -3.047 18.517 -2.480 1.00 39.62 115 PRO A N 1
ATOM 864 C CA . PRO A 1 115 ? -2.875 18.718 -3.912 1.00 39.62 115 PRO A CA 1
ATOM 865 C C . PRO A 1 115 ? -4.071 18.128 -4.688 1.00 39.62 115 PRO A C 1
ATOM 867 O O . PRO A 1 115 ? -4.608 17.077 -4.344 1.00 39.62 115 PRO A O 1
ATOM 870 N N . ASP A 1 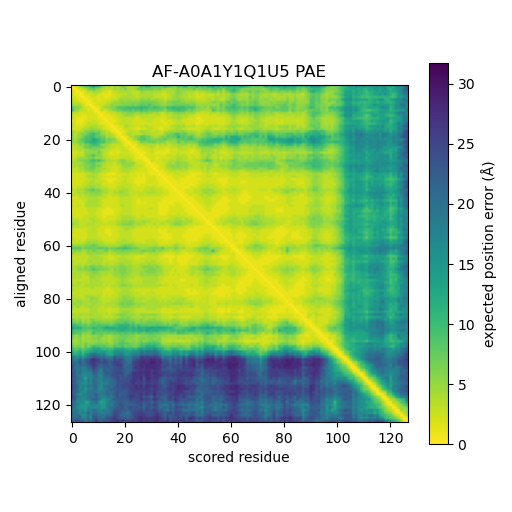116 ? -4.476 18.827 -5.744 1.00 39.28 116 ASP A N 1
A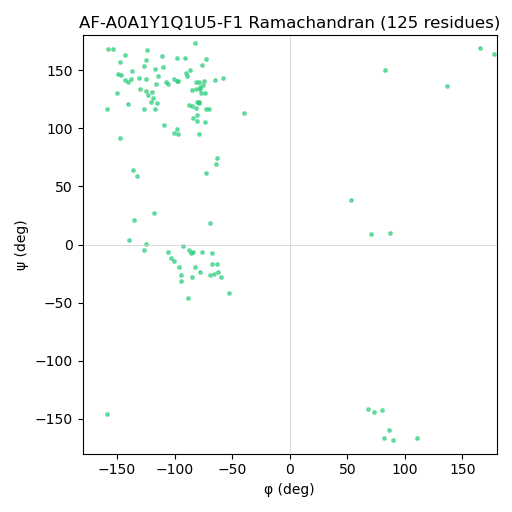TOM 871 C CA . ASP A 1 116 ? -5.788 18.774 -6.408 1.00 39.28 116 ASP A CA 1
ATOM 872 C C . ASP A 1 116 ? -6.079 17.514 -7.248 1.00 39.28 116 ASP A C 1
ATOM 874 O O . ASP A 1 116 ? -6.319 17.603 -8.452 1.00 39.28 116 ASP A O 1
ATOM 878 N N . TYR A 1 117 ? -6.092 16.324 -6.646 1.00 35.12 117 TYR A N 1
ATOM 879 C CA . TYR A 1 117 ? -6.568 15.116 -7.326 1.00 35.12 117 TYR A CA 1
ATOM 880 C C . TYR A 1 117 ? -7.454 14.262 -6.424 1.00 35.12 117 TYR A C 1
ATOM 882 O O . TYR A 1 117 ? -7.297 14.253 -5.206 1.00 35.12 117 TYR A O 1
ATOM 890 N N . LEU A 1 118 ? -8.403 13.563 -7.058 1.00 32.44 118 LEU A N 1
ATOM 891 C CA . LEU A 1 118 ? -9.409 12.674 -6.470 1.00 32.44 118 LEU A CA 1
ATOM 892 C C . LEU A 1 118 ? -8.716 11.479 -5.784 1.00 32.44 118 LEU A C 1
ATOM 894 O O . LEU A 1 118 ? -8.630 10.381 -6.323 1.00 32.44 118 LEU A O 1
ATOM 898 N N . GLY A 1 119 ? -8.113 11.739 -4.629 1.00 34.75 119 GLY A N 1
ATOM 899 C CA . GLY A 1 119 ? -7.287 10.812 -3.877 1.00 34.75 119 GLY A CA 1
ATOM 900 C C . GLY A 1 119 ? -8.004 10.339 -2.624 1.00 34.75 119 GLY A C 1
ATOM 901 O O . GLY A 1 119 ? -8.675 11.106 -1.942 1.00 34.75 119 GLY A O 1
ATOM 902 N N . LEU A 1 120 ? -7.844 9.053 -2.345 1.00 40.19 120 LEU A N 1
ATOM 903 C CA . LEU A 1 120 ? -8.157 8.398 -1.085 1.00 40.19 120 LEU A CA 1
ATOM 904 C C . LEU A 1 120 ? -7.778 9.278 0.131 1.00 40.19 120 LEU A C 1
ATOM 906 O O . LEU A 1 120 ? -6.604 9.520 0.385 1.00 40.19 120 LEU A O 1
ATOM 910 N N . PHE A 1 121 ? -8.766 9.754 0.894 1.00 38.97 121 PHE A N 1
ATOM 911 C CA . PHE A 1 121 ? -8.516 10.411 2.179 1.00 38.97 121 PHE A CA 1
ATOM 912 C C . PHE A 1 121 ? -8.407 9.348 3.263 1.00 38.97 121 PHE A C 1
ATOM 914 O O . PHE A 1 121 ? -9.351 8.598 3.498 1.00 38.97 121 PHE A O 1
ATOM 921 N N . LEU A 1 122 ? -7.247 9.280 3.909 1.00 42.53 122 LEU A N 1
ATOM 922 C CA . LEU A 1 122 ? -7.012 8.410 5.053 1.00 42.53 122 LEU A CA 1
ATOM 923 C C . LEU A 1 122 ? -6.891 9.279 6.296 1.00 42.53 122 LEU A C 1
ATOM 925 O O . LEU A 1 122 ? -5.875 9.936 6.501 1.00 42.53 122 LEU A O 1
ATOM 929 N N . GLN A 1 123 ? -7.966 9.308 7.081 1.00 34.69 123 GLN A N 1
ATOM 930 C CA . GLN A 1 123 ? -7.978 9.878 8.421 1.00 34.69 123 GLN A CA 1
ATOM 931 C C . GLN A 1 123 ? -7.459 8.799 9.375 1.00 34.69 123 GLN A C 1
ATOM 933 O O . GLN A 1 123 ? -8.117 7.785 9.596 1.00 34.69 123 GLN A O 1
ATOM 938 N N . VAL A 1 124 ? -6.246 8.987 9.891 1.00 36.16 124 VAL A N 1
ATOM 939 C CA . VAL A 1 124 ? -5.768 8.257 11.067 1.00 36.16 124 VAL A CA 1
ATOM 940 C C . VAL A 1 124 ? -5.997 9.196 12.238 1.00 36.16 124 VAL A C 1
ATOM 942 O O . VAL A 1 124 ? -5.229 10.133 12.422 1.00 36.16 124 VAL A O 1
ATOM 945 N N . ASP A 1 125 ? -7.080 8.988 12.983 1.00 25.09 125 ASP A N 1
ATOM 946 C CA . ASP A 1 125 ? -7.289 9.717 14.232 1.00 25.09 125 ASP A CA 1
ATOM 947 C C . ASP A 1 125 ? -6.329 9.152 15.283 1.00 25.09 125 ASP A C 1
ATOM 949 O O . ASP A 1 125 ? -6.499 8.033 15.772 1.00 25.09 125 ASP A O 1
ATOM 953 N N . GLY A 1 126 ? -5.279 9.914 15.582 1.00 30.78 126 GLY A N 1
ATOM 954 C CA . GLY A 1 126 ? -4.414 9.680 16.729 1.00 30.78 126 GLY A CA 1
ATOM 955 C C . GLY A 1 126 ? -5.004 10.323 17.984 1.00 30.78 126 GLY A C 1
ATOM 956 O O . GLY A 1 126 ? -5.419 11.481 17.962 1.00 30.78 126 GLY A O 1
ATOM 957 N N . THR A 1 127 ? -5.027 9.571 19.084 1.00 34.34 127 THR A N 1
ATOM 958 C CA . THR A 1 127 ? -4.995 10.140 20.442 1.00 34.34 127 THR A CA 1
ATOM 959 C C . THR A 1 127 ? -3.558 10.280 20.902 1.00 34.34 127 THR A C 1
ATOM 961 O O . THR A 1 127 ? -2.833 9.267 20.744 1.00 34.34 127 THR A O 1
#

Nearest PDB structur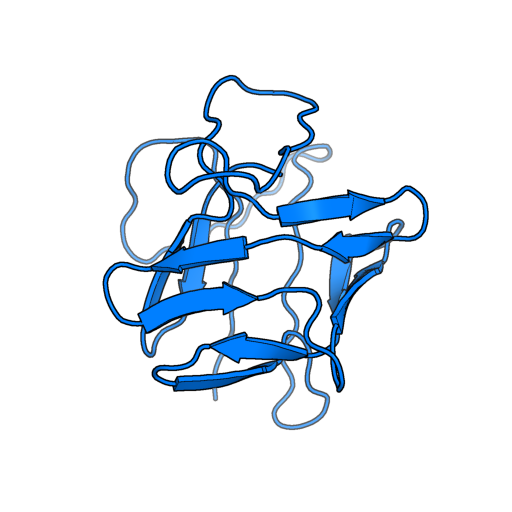es (foldseek):
  4dq9-assembly3_B  TM=2.829E-01  e=2.209E+00  Vibrio cholerae
  2qv8-assembly1_A  TM=2.680E-01  e=7.457E+00  Vibrio cholerae
  2qv8-assembly2_B  TM=2.049E-01  e=3.199E+00  Vibrio cholerae

Secondary structure (DSSP, 8-state):
--SEEEETTTEEEE-BS--S-S-------BTTB-BEEE-TT-BEEEEEEETTTEEEESS-TT-EEEE-TTT-BEEEEEEETTTEEEESEEETTEEE-B---TTSS-----PSPPPSS----------

Sequence (127 aa):
MEGYAWAENFGWLKLGSYTGGGNHTYGNTSATDYGVNIDASGNCSGYAWSSNVGWINFKPSNGGVTVNPTTGQFDGYAWSENVGWIHFHNASPAYTVQYISTTTGNVTSSTPPLPDYLGLFLQVDGT